Protein AF-A0A5J4ZSX9-F1 (afdb_monomer_lite)

Organism: NCBI:txid561372

pLDDT: mean 75.0, std 22.8, range [32.62, 97.56]

Foldseek 3Di:
DPDPPDDDLLLVLLLVDDWQDADPVQNVDPQRTQQKAFSVVSDTGTPVPCPVCVVTLIFGWDDDPHFTKGFPVSVVVPDDCVQADWDQDPNTTIATSDDDPPPDPDDDPVVVVVCVVPPDHDGPVCPVVVVVVVVVVPD

Structure (mmCIF, N/CA/C/O backbone):
data_AF-A0A5J4ZSX9-F1
#
_entry.id   AF-A0A5J4ZSX9-F1
#
loop_
_atom_site.group_PDB
_atom_site.id
_atom_site.type_symbol
_atom_site.label_atom_id
_atom_site.label_alt_id
_atom_site.label_comp_id
_atom_site.label_asym_id
_atom_site.label_entity_id
_atom_site.label_seq_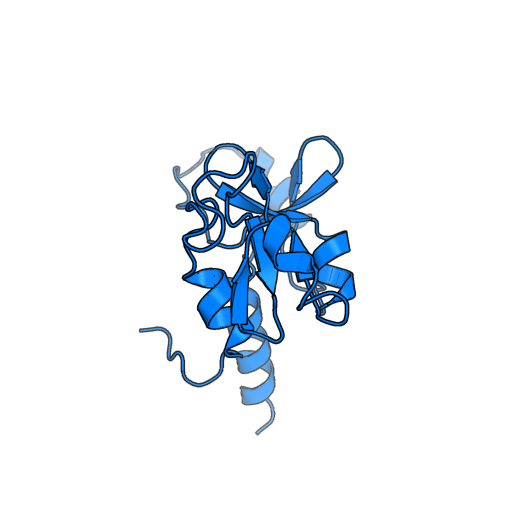id
_atom_site.pdbx_PDB_ins_code
_atom_site.Cartn_x
_atom_site.Cartn_y
_atom_site.Cartn_z
_atom_site.occupancy
_atom_site.B_iso_or_equiv
_atom_site.auth_seq_id
_atom_site.auth_comp_id
_atom_site.auth_asym_id
_atom_site.auth_atom_id
_atom_site.pdbx_PDB_model_num
ATOM 1 N N . MET A 1 1 ? 6.291 -13.804 21.496 1.00 37.88 1 MET A N 1
ATOM 2 C CA . MET A 1 1 ? 6.210 -14.135 20.058 1.00 37.88 1 MET A CA 1
ATOM 3 C C . MET A 1 1 ? 4.754 -13.954 19.664 1.00 37.88 1 MET A C 1
ATOM 5 O O . MET A 1 1 ? 3.917 -14.560 20.312 1.00 37.88 1 MET A O 1
ATOM 9 N N . LEU A 1 2 ? 4.440 -13.022 18.756 1.00 45.47 2 LEU A N 1
ATOM 10 C CA . LEU A 1 2 ? 3.065 -12.795 18.288 1.00 45.47 2 LEU A CA 1
ATOM 11 C C . LEU A 1 2 ? 2.627 -14.042 17.524 1.00 45.47 2 LEU A C 1
ATOM 13 O O . LEU A 1 2 ? 3.204 -14.340 16.476 1.00 45.47 2 LEU A O 1
ATOM 17 N N . ASP A 1 3 ? 1.678 -14.787 18.081 1.00 43.22 3 ASP A N 1
ATOM 18 C CA . ASP A 1 3 ? 1.177 -15.989 17.436 1.00 43.22 3 ASP A CA 1
ATOM 19 C C . ASP A 1 3 ? 0.488 -15.575 16.128 1.00 43.22 3 ASP A C 1
ATOM 21 O O . ASP A 1 3 ? -0.496 -14.837 16.111 1.00 43.22 3 ASP A O 1
ATOM 25 N N . SER A 1 4 ? 1.100 -15.947 15.004 1.00 54.41 4 SER A N 1
ATOM 26 C CA . SER A 1 4 ? 0.675 -15.550 13.652 1.00 54.41 4 SER A CA 1
ATOM 27 C C . SER A 1 4 ? -0.548 -16.348 13.177 1.00 54.41 4 SER A C 1
ATOM 29 O O . SER A 1 4 ? -0.946 -16.242 12.023 1.00 54.41 4 SER A O 1
ATOM 31 N N . SER A 1 5 ? -1.147 -17.142 14.066 1.00 57.12 5 SER A N 1
ATOM 32 C CA . SER A 1 5 ? -2.155 -18.168 13.795 1.00 57.12 5 SER A CA 1
ATOM 33 C C . SER A 1 5 ? -3.538 -17.632 13.402 1.00 57.12 5 SER A C 1
ATOM 35 O O . SER A 1 5 ? -4.367 -18.414 12.952 1.00 57.12 5 SER A O 1
ATOM 37 N N . ASN A 1 6 ? -3.790 -16.319 13.499 1.00 68.31 6 ASN A N 1
ATOM 38 C CA . ASN A 1 6 ? -5.118 -15.734 13.254 1.00 68.31 6 ASN A CA 1
ATOM 39 C C . ASN A 1 6 ? -5.130 -14.472 12.365 1.00 68.31 6 ASN A C 1
ATOM 41 O O . ASN A 1 6 ? -6.159 -13.798 12.275 1.00 68.31 6 ASN A O 1
ATOM 45 N N . LEU A 1 7 ? -4.016 -14.097 11.718 1.00 76.69 7 LEU A N 1
ATOM 46 C CA . LEU A 1 7 ? -4.056 -13.007 10.734 1.00 76.69 7 LEU A CA 1
ATOM 47 C C . LEU A 1 7 ? -4.519 -13.531 9.367 1.00 76.69 7 LEU A C 1
ATOM 49 O O . LEU A 1 7 ? -4.061 -14.586 8.928 1.00 76.69 7 LEU A O 1
ATOM 53 N N . PRO A 1 8 ? -5.363 -12.781 8.635 1.00 87.12 8 PRO A N 1
ATOM 54 C CA . PRO A 1 8 ? -5.625 -13.095 7.241 1.00 87.12 8 PRO A CA 1
ATOM 55 C C . PRO A 1 8 ? -4.310 -13.092 6.457 1.00 87.12 8 PRO A C 1
ATOM 57 O O . PRO A 1 8 ? -3.506 -12.168 6.599 1.00 87.12 8 PRO A O 1
ATOM 60 N N . ARG A 1 9 ? -4.126 -14.067 5.562 1.00 89.75 9 ARG A N 1
ATOM 61 C CA . ARG A 1 9 ? -2.920 -14.186 4.724 1.00 89.75 9 ARG A CA 1
ATOM 62 C C . ARG A 1 9 ? -2.556 -12.880 4.015 1.00 89.75 9 ARG A C 1
ATOM 64 O O . ARG A 1 9 ? -1.391 -12.495 3.979 1.00 89.75 9 ARG A O 1
ATOM 71 N N . TRP A 1 10 ? -3.557 -12.178 3.476 1.00 92.00 10 TRP A N 1
ATOM 72 C CA . TRP A 1 10 ? -3.334 -10.915 2.775 1.00 92.00 10 TRP A CA 1
ATOM 73 C C . TRP A 1 10 ? -2.717 -9.854 3.691 1.00 92.00 10 TRP A C 1
ATOM 75 O O . TRP A 1 10 ? -1.941 -9.032 3.218 1.00 92.00 10 TRP A O 1
ATOM 85 N N . LEU A 1 11 ? -3.031 -9.862 4.985 1.00 88.00 11 LEU A N 1
ATOM 86 C CA . LEU A 1 11 ? -2.500 -8.896 5.935 1.00 88.00 11 LEU A CA 1
ATOM 87 C C . LEU A 1 11 ? -1.099 -9.295 6.395 1.00 88.00 11 LEU A C 1
ATOM 89 O O . LEU A 1 11 ? -0.212 -8.449 6.466 1.00 88.00 11 LEU A O 1
ATOM 93 N N . GLU A 1 12 ? -0.879 -10.583 6.651 1.00 89.38 12 GLU A N 1
ATOM 94 C CA . GLU A 1 12 ? 0.445 -11.100 6.992 1.00 89.38 12 GLU A CA 1
ATOM 95 C C . GLU A 1 12 ? 1.472 -10.755 5.905 1.00 89.38 12 GLU A C 1
ATOM 97 O O . GLU A 1 12 ? 2.540 -10.214 6.205 1.00 89.38 12 GLU A O 1
ATOM 102 N N . VAL A 1 13 ? 1.127 -11.006 4.638 1.00 92.00 13 VAL A N 1
ATOM 103 C CA . VAL A 1 13 ? 2.008 -10.681 3.514 1.00 92.00 13 VAL A CA 1
ATOM 104 C C . VAL A 1 13 ? 2.157 -9.167 3.362 1.00 92.00 13 VAL A C 1
ATOM 106 O O . VAL A 1 13 ? 3.284 -8.703 3.248 1.00 92.00 13 VAL A O 1
ATOM 109 N N . LEU A 1 14 ? 1.077 -8.379 3.453 1.00 91.94 14 LEU A N 1
ATOM 110 C CA . LEU A 1 14 ? 1.139 -6.909 3.373 1.00 91.94 14 LEU A CA 1
ATOM 111 C C . LEU A 1 14 ? 2.139 -6.299 4.371 1.00 91.94 14 LEU A C 1
ATOM 113 O O . LEU A 1 14 ? 2.839 -5.350 4.029 1.00 91.94 14 LEU A O 1
ATOM 117 N N . LEU A 1 15 ? 2.200 -6.825 5.597 1.00 88.38 15 LEU A N 1
ATOM 118 C CA . LEU A 1 15 ? 3.080 -6.310 6.652 1.00 88.38 15 LEU A CA 1
ATOM 119 C C . LEU A 1 15 ? 4.548 -6.736 6.477 1.00 88.38 15 LEU A C 1
ATOM 121 O O . LEU A 1 15 ? 5.449 -6.014 6.909 1.00 88.38 15 LEU A O 1
ATOM 125 N N . ARG A 1 16 ? 4.793 -7.896 5.855 1.00 89.19 16 ARG A N 1
ATOM 126 C CA . ARG A 1 16 ? 6.139 -8.461 5.628 1.00 89.19 16 ARG A CA 1
ATOM 127 C C . ARG A 1 16 ? 6.754 -8.062 4.285 1.00 89.19 16 ARG A C 1
ATOM 129 O O . ARG A 1 16 ? 7.972 -8.138 4.128 1.00 89.19 16 ARG A O 1
ATOM 136 N N . GLU A 1 17 ? 5.921 -7.683 3.325 1.00 92.00 17 GLU A N 1
ATOM 137 C CA . GLU A 1 17 ? 6.313 -7.373 1.955 1.00 92.00 17 GLU A CA 1
ATOM 138 C C . GLU A 1 17 ? 7.265 -6.173 1.883 1.00 92.00 17 GLU A C 1
ATOM 140 O O . GLU A 1 17 ? 7.116 -5.175 2.594 1.00 92.00 17 GLU A O 1
ATOM 145 N N . LYS A 1 18 ? 8.244 -6.261 0.978 1.00 91.69 18 LYS A N 1
ATOM 146 C CA . LYS A 1 18 ? 9.160 -5.158 0.675 1.00 91.69 18 LYS A CA 1
ATOM 147 C C . LYS A 1 18 ? 8.705 -4.491 -0.615 1.00 91.69 18 LYS A C 1
ATOM 149 O O . LYS A 1 18 ? 9.052 -4.925 -1.715 1.00 91.69 18 LYS A O 1
ATOM 154 N N . PHE A 1 19 ? 7.926 -3.426 -0.474 1.00 94.12 19 PHE A N 1
ATOM 155 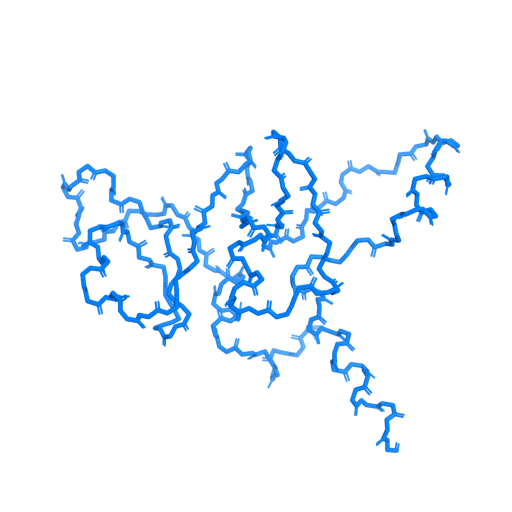C CA . PHE A 1 19 ? 7.431 -2.669 -1.617 1.00 94.12 19 PHE A CA 1
ATOM 156 C C . PHE A 1 19 ? 8.548 -1.899 -2.326 1.00 94.12 19 PHE A C 1
ATOM 158 O O . PHE A 1 19 ? 9.611 -1.617 -1.765 1.00 94.12 19 PHE A O 1
ATOM 165 N N . PHE A 1 20 ? 8.255 -1.506 -3.565 1.00 94.88 20 PHE A N 1
ATOM 166 C CA . PHE A 1 20 ? 9.136 -0.751 -4.460 1.00 94.88 20 PHE A CA 1
ATOM 167 C C . PHE A 1 20 ? 10.347 -1.534 -4.991 1.00 94.88 20 PHE A C 1
ATOM 169 O O . PHE A 1 20 ? 11.239 -0.948 -5.593 1.00 94.88 20 PHE A O 1
ATOM 176 N N . ASN A 1 21 ? 10.361 -2.860 -4.841 1.00 94.81 21 ASN A N 1
ATOM 177 C CA . ASN A 1 21 ? 11.277 -3.718 -5.591 1.00 94.81 21 ASN A CA 1
ATOM 178 C C . ASN A 1 21 ? 10.889 -3.767 -7.077 1.00 94.81 21 ASN A C 1
ATOM 180 O O . ASN A 1 21 ? 9.709 -3.641 -7.419 1.00 94.81 21 ASN A O 1
ATOM 184 N N . ALA A 1 22 ? 11.864 -3.994 -7.956 1.00 95.94 22 ALA A N 1
ATOM 185 C CA . ALA A 1 22 ? 11.619 -4.127 -9.388 1.00 95.94 22 ALA A CA 1
ATOM 186 C C . ALA A 1 22 ? 10.760 -5.364 -9.710 1.00 95.94 22 ALA A C 1
ATOM 188 O O . ALA A 1 22 ? 10.864 -6.424 -9.083 1.00 95.94 22 ALA A O 1
ATOM 189 N N . CYS A 1 23 ? 9.878 -5.230 -10.696 1.00 96.25 23 CYS A N 1
ATOM 190 C CA . CYS A 1 23 ? 9.116 -6.349 -11.229 1.00 96.25 23 CYS A CA 1
ATOM 191 C C . CYS A 1 23 ? 9.985 -7.193 -12.166 1.00 96.25 23 CYS A C 1
ATOM 193 O O . CYS A 1 23 ? 10.433 -6.693 -13.189 1.00 96.25 23 CYS A O 1
ATOM 195 N N . ILE A 1 24 ? 10.118 -8.487 -11.867 1.00 95.69 24 ILE A N 1
ATOM 196 C CA . ILE A 1 24 ? 10.886 -9.441 -12.687 1.00 95.69 24 ILE A CA 1
ATOM 197 C C . ILE A 1 24 ? 10.254 -9.733 -14.058 1.00 95.69 24 ILE A C 1
ATOM 199 O O . ILE A 1 24 ? 10.937 -10.163 -14.971 1.00 95.69 24 ILE A O 1
ATOM 203 N N . ILE A 1 25 ? 8.941 -9.517 -14.210 1.00 96.00 25 ILE A N 1
ATOM 204 C CA . ILE A 1 25 ? 8.224 -9.749 -15.478 1.00 96.00 25 ILE A CA 1
ATOM 205 C C . ILE A 1 25 ? 8.393 -8.546 -16.417 1.00 96.00 25 ILE A C 1
ATOM 207 O O . ILE A 1 25 ? 8.396 -8.688 -17.633 1.00 96.00 25 ILE A O 1
ATOM 211 N N . HIS A 1 26 ? 8.533 -7.350 -15.842 1.00 96.56 26 HIS A N 1
ATOM 212 C CA . HIS A 1 26 ? 8.586 -6.078 -16.560 1.00 96.56 26 HIS A CA 1
ATOM 213 C C . HIS A 1 26 ? 9.891 -5.338 -16.239 1.00 96.56 26 HIS A C 1
ATOM 215 O O . HIS A 1 26 ? 9.871 -4.144 -15.938 1.00 96.56 26 HIS A O 1
ATOM 221 N N . GLU A 1 27 ? 11.021 -6.045 -16.239 1.00 94.88 27 GLU A N 1
ATOM 222 C CA . GLU A 1 27 ? 12.311 -5.512 -15.779 1.00 94.88 27 GLU A CA 1
ATOM 223 C C . GLU A 1 27 ? 12.776 -4.300 -16.602 1.00 94.88 27 GLU A C 1
ATOM 225 O O . GLU A 1 27 ? 13.214 -3.296 -16.047 1.00 94.88 27 GLU A O 1
ATOM 230 N N . GLU A 1 28 ? 12.569 -4.339 -17.917 1.00 94.31 28 GLU A N 1
ATOM 231 C CA . GLU A 1 28 ? 12.976 -3.272 -18.841 1.00 94.31 28 GLU A CA 1
ATOM 232 C C . GLU A 1 28 ? 11.959 -2.121 -18.934 1.00 94.31 28 GLU A C 1
ATOM 234 O O . GLU A 1 28 ? 12.224 -1.068 -19.521 1.00 94.31 28 GLU A O 1
ATOM 239 N N . ALA A 1 29 ? 10.766 -2.296 -18.360 1.00 95.19 29 ALA A N 1
ATOM 240 C CA . ALA A 1 29 ? 9.722 -1.291 -18.441 1.00 95.19 29 ALA A CA 1
ATOM 241 C C . ALA A 1 29 ? 9.993 -0.138 -17.466 1.00 95.19 29 ALA A C 1
ATOM 243 O O . ALA A 1 29 ? 10.297 -0.324 -16.288 1.00 95.19 29 ALA A O 1
ATOM 244 N N . LYS A 1 30 ? 9.765 1.097 -17.920 1.00 94.94 30 LYS A N 1
ATOM 245 C CA . LYS A 1 30 ? 9.744 2.252 -17.013 1.00 94.94 30 LYS A CA 1
ATOM 246 C C . LYS A 1 30 ? 8.625 2.083 -15.978 1.00 94.94 30 LYS A C 1
ATOM 248 O O . LYS A 1 30 ? 7.535 1.620 -16.315 1.00 94.94 30 LYS A O 1
ATOM 253 N N . LYS A 1 31 ? 8.863 2.540 -14.741 1.00 93.31 31 LYS A N 1
ATOM 254 C CA . LYS A 1 31 ? 7.904 2.463 -13.617 1.00 93.31 31 LYS A CA 1
ATOM 255 C C . LYS A 1 31 ? 7.476 1.022 -13.292 1.00 93.31 31 LYS A C 1
ATOM 257 O O . LYS A 1 31 ? 6.295 0.749 -13.091 1.00 93.31 31 LYS A O 1
ATOM 262 N N . ASN A 1 32 ? 8.434 0.103 -13.245 1.00 96.56 32 ASN A N 1
ATOM 263 C CA . ASN A 1 32 ? 8.211 -1.308 -12.927 1.00 96.56 32 ASN A CA 1
ATOM 264 C C . ASN A 1 32 ? 8.290 -1.641 -11.428 1.00 96.56 32 ASN A C 1
ATOM 266 O O . ASN A 1 32 ? 8.267 -2.814 -11.059 1.00 96.56 32 ASN A O 1
ATOM 270 N N . GLU A 1 33 ? 8.371 -0.637 -10.561 1.00 96.88 33 GLU A N 1
ATOM 271 C CA . GLU A 1 33 ? 8.381 -0.833 -9.116 1.00 96.88 33 GLU A CA 1
ATOM 272 C C . GLU A 1 33 ? 7.065 -1.457 -8.635 1.00 96.88 33 GLU A C 1
ATOM 274 O O . GLU A 1 33 ? 5.967 -1.030 -9.010 1.00 96.88 33 GLU A O 1
ATOM 279 N N . LYS A 1 34 ? 7.169 -2.462 -7.766 1.00 97.19 34 LYS A N 1
ATOM 280 C CA . LYS A 1 34 ? 6.027 -3.111 -7.124 1.00 97.19 34 LYS A CA 1
ATOM 281 C C . LYS A 1 34 ? 5.460 -2.229 -6.012 1.00 97.19 34 LYS A C 1
ATOM 283 O O . LYS A 1 34 ? 5.839 -2.354 -4.848 1.00 97.19 34 LYS A O 1
ATOM 288 N N . ASN A 1 35 ? 4.575 -1.311 -6.377 1.00 96.94 35 ASN A N 1
ATOM 289 C CA . ASN A 1 35 ? 3.957 -0.343 -5.466 1.00 96.94 35 ASN A CA 1
ATOM 290 C C . ASN A 1 35 ? 2.439 -0.536 -5.298 1.00 96.94 35 ASN A C 1
ATOM 292 O O . ASN A 1 35 ? 1.789 0.263 -4.625 1.00 96.94 35 ASN A O 1
ATOM 296 N N . VAL A 1 36 ? 1.868 -1.585 -5.887 1.00 96.88 36 VAL A N 1
ATOM 297 C CA . VAL A 1 36 ? 0.470 -1.977 -5.695 1.00 96.88 36 VAL A CA 1
ATOM 298 C C . VAL A 1 36 ? 0.441 -3.316 -4.976 1.00 96.88 36 VAL A C 1
ATOM 300 O O . VAL A 1 36 ? 1.194 -4.222 -5.319 1.00 96.88 36 VAL A O 1
ATOM 303 N N . TYR A 1 37 ? -0.431 -3.460 -3.987 1.00 97.50 37 TYR A N 1
ATOM 304 C CA . TYR A 1 37 ? -0.674 -4.724 -3.308 1.00 97.50 37 TYR A CA 1
ATOM 305 C C . TYR A 1 37 ? -2.035 -5.287 -3.707 1.00 97.50 37 TYR A C 1
ATOM 307 O O . TYR A 1 37 ? -3.052 -4.611 -3.559 1.00 97.50 37 TYR A O 1
ATOM 315 N N . CYS A 1 38 ? -2.066 -6.520 -4.204 1.00 97.19 38 CYS A N 1
ATOM 316 C CA . CYS A 1 38 ? -3.310 -7.219 -4.495 1.00 97.19 38 CYS A CA 1
ATOM 317 C C . CYS A 1 38 ? -3.704 -8.089 -3.302 1.00 97.19 38 CYS A C 1
ATOM 319 O O . CYS A 1 38 ? -2.986 -9.031 -2.966 1.00 97.19 38 CYS A O 1
ATOM 321 N N . LEU A 1 39 ? -4.851 -7.793 -2.686 1.00 95.19 39 LEU A N 1
ATOM 322 C CA . LEU A 1 39 ? -5.333 -8.524 -1.510 1.00 95.19 39 LEU A CA 1
ATOM 323 C C . LEU A 1 39 ? -5.735 -9.950 -1.879 1.00 95.19 39 LEU A C 1
ATOM 325 O O . LEU A 1 39 ? -5.449 -10.879 -1.132 1.00 95.19 39 LEU A O 1
ATOM 329 N N . ASP A 1 40 ? -6.361 -10.127 -3.040 1.00 95.69 40 ASP A N 1
ATOM 330 C CA . ASP A 1 40 ? -6.907 -11.423 -3.449 1.00 95.69 40 ASP A CA 1
ATOM 331 C C . ASP A 1 40 ? -5.795 -12.396 -3.866 1.00 95.69 40 ASP A C 1
ATOM 333 O O . ASP A 1 40 ? -5.856 -13.583 -3.561 1.00 95.69 40 ASP A O 1
ATOM 337 N N . CYS A 1 41 ? -4.724 -11.883 -4.479 1.00 96.12 41 CYS A N 1
ATOM 338 C CA . CYS A 1 41 ? -3.538 -12.675 -4.818 1.00 96.12 41 CYS A CA 1
ATOM 339 C C . CYS A 1 41 ? -2.480 -12.700 -3.707 1.00 96.12 41 CYS A C 1
ATOM 341 O O . CYS A 1 41 ? -1.504 -13.432 -3.831 1.00 96.12 41 CYS A O 1
ATOM 343 N N . CYS A 1 42 ? -2.651 -11.905 -2.646 1.00 95.94 42 CYS A N 1
ATOM 344 C CA . CYS A 1 42 ? -1.684 -11.751 -1.558 1.00 95.94 42 CYS A CA 1
ATOM 345 C C . CYS A 1 42 ? -0.253 -11.464 -2.059 1.00 95.94 42 CYS A C 1
ATOM 347 O O . CYS A 1 42 ? 0.691 -12.130 -1.644 1.00 95.94 42 CYS A O 1
ATOM 349 N N . GLN A 1 43 ? -0.086 -10.515 -2.987 1.00 95.69 43 GLN A N 1
ATOM 350 C CA . GLN A 1 43 ? 1.226 -10.206 -3.572 1.00 95.69 43 GLN A CA 1
ATOM 351 C C . GLN A 1 43 ? 1.370 -8.736 -3.971 1.00 95.69 43 GLN A C 1
ATOM 353 O O . GLN A 1 43 ? 0.395 -8.075 -4.350 1.00 95.69 43 GLN A O 1
ATOM 358 N N . SER A 1 44 ? 2.608 -8.242 -3.952 1.00 97.19 44 SER A N 1
ATOM 359 C CA . SER A 1 44 ? 2.971 -6.963 -4.559 1.00 97.19 44 SER A CA 1
ATOM 360 C C . SER A 1 44 ? 3.160 -7.072 -6.079 1.00 97.19 44 SER A C 1
ATOM 362 O O . SER A 1 44 ? 3.790 -7.998 -6.601 1.00 97.19 44 SER A O 1
ATOM 364 N N . ILE A 1 45 ? 2.617 -6.099 -6.806 1.00 97.56 45 ILE A N 1
ATOM 365 C CA . ILE A 1 45 ? 2.632 -6.010 -8.267 1.00 97.56 45 ILE A CA 1
ATOM 366 C C . ILE A 1 45 ? 3.014 -4.595 -8.714 1.00 97.56 45 ILE A C 1
ATOM 368 O O . ILE A 1 45 ? 2.856 -3.626 -7.968 1.00 97.56 45 ILE A O 1
ATOM 372 N N . CYS A 1 46 ? 3.537 -4.470 -9.934 1.00 97.50 46 CYS A N 1
ATOM 373 C CA . CYS A 1 46 ? 3.787 -3.169 -10.553 1.00 97.50 46 CYS A CA 1
ATOM 374 C C . CYS A 1 46 ? 2.573 -2.706 -11.384 1.00 97.50 46 CYS A C 1
ATOM 376 O O . CYS A 1 46 ? 1.691 -3.519 -11.680 1.00 97.50 46 CYS A O 1
ATOM 378 N N . PRO A 1 47 ? 2.526 -1.434 -11.823 1.00 96.19 47 PRO A N 1
ATOM 379 C CA . PRO A 1 47 ? 1.431 -0.910 -12.646 1.00 96.19 47 PRO A CA 1
ATOM 380 C C . PRO A 1 47 ? 1.177 -1.680 -13.954 1.00 96.19 47 PRO A C 1
ATOM 382 O O . PRO A 1 47 ? 0.044 -1.735 -14.425 1.00 96.19 47 PRO A O 1
ATOM 385 N N . HIS A 1 48 ? 2.201 -2.316 -14.531 1.00 97.06 48 HIS A N 1
ATOM 386 C CA . HIS A 1 48 ? 2.061 -3.117 -15.759 1.00 97.06 48 HIS A CA 1
ATOM 387 C C . HIS A 1 48 ? 1.369 -4.463 -15.514 1.00 97.06 48 HIS A C 1
ATOM 389 O O . HIS A 1 48 ? 0.695 -4.997 -16.390 1.00 97.06 48 HIS A O 1
ATOM 395 N N . CYS A 1 49 ? 1.441 -4.979 -14.287 1.00 96.88 49 CYS A N 1
ATOM 396 C CA . CYS A 1 49 ? 0.754 -6.200 -13.880 1.00 96.88 49 CYS A CA 1
ATOM 397 C C . CYS A 1 49 ? -0.736 -5.981 -13.569 1.00 96.88 49 CYS A C 1
ATOM 399 O O . CYS A 1 49 ? -1.400 -6.925 -13.166 1.00 96.88 49 CYS A O 1
ATOM 401 N N . LEU A 1 50 ? -1.296 -4.775 -13.724 1.00 95.69 50 LEU A N 1
ATOM 402 C CA . LEU A 1 50 ? -2.687 -4.500 -13.338 1.00 95.69 50 LEU A CA 1
ATOM 403 C C . LEU A 1 50 ? -3.727 -5.213 -14.205 1.00 95.69 50 LEU A C 1
ATOM 405 O O . LEU A 1 50 ? -4.817 -5.505 -13.722 1.00 95.69 50 LEU A O 1
ATOM 409 N N . SER A 1 51 ? -3.418 -5.497 -15.473 1.00 96.00 51 SER A N 1
ATOM 410 C CA . SER A 1 51 ? -4.403 -6.056 -16.406 1.00 96.00 51 SER A CA 1
ATOM 411 C C . SER A 1 51 ? -5.024 -7.386 -15.935 1.00 96.00 51 SER A C 1
ATOM 413 O O . SER A 1 51 ? -6.252 -7.477 -15.944 1.00 96.00 51 SER A O 1
ATOM 415 N N . PRO A 1 52 ? -4.249 -8.381 -15.457 1.00 95.81 52 PRO A N 1
ATOM 416 C CA . PRO A 1 52 ? -4.825 -9.597 -14.877 1.00 95.81 52 PRO A CA 1
ATOM 417 C C . PRO A 1 52 ? -5.486 -9.402 -13.500 1.00 95.81 52 PRO A C 1
ATOM 419 O O . PRO A 1 52 ? -6.161 -10.308 -13.032 1.00 95.81 52 PRO A O 1
ATOM 422 N N . HIS A 1 53 ? -5.336 -8.238 -12.859 1.00 96.50 53 HIS A N 1
ATOM 423 C CA . HIS A 1 53 ? -5.888 -7.943 -11.530 1.00 96.50 53 HIS A CA 1
ATOM 424 C C . HIS A 1 53 ? -7.001 -6.876 -11.557 1.00 96.50 53 HIS A C 1
ATOM 426 O O . HIS A 1 53 ? -7.323 -6.296 -10.521 1.00 96.50 53 HIS A O 1
ATOM 432 N N . ARG A 1 54 ? -7.595 -6.582 -12.723 1.00 94.75 54 ARG A N 1
ATOM 433 C CA . ARG A 1 54 ? -8.586 -5.494 -12.888 1.00 94.75 54 ARG A CA 1
ATOM 434 C C . ARG A 1 54 ? -9.812 -5.617 -11.981 1.00 94.75 54 ARG A C 1
ATOM 436 O O . ARG A 1 54 ? -10.370 -4.599 -11.591 1.00 94.75 54 ARG A O 1
ATOM 443 N N . SER A 1 55 ? -10.241 -6.841 -11.687 1.00 96.38 55 SER A N 1
ATOM 444 C CA . SER A 1 55 ? -11.393 -7.141 -10.830 1.00 96.38 55 SER A CA 1
ATOM 445 C C . SER A 1 55 ? -11.014 -7.385 -9.368 1.00 96.38 55 SER A C 1
ATOM 447 O O . SER A 1 55 ? -11.892 -7.660 -8.555 1.00 96.38 55 SER A O 1
ATOM 449 N N . HIS A 1 56 ? -9.725 -7.323 -9.027 1.00 97.31 56 HIS A N 1
ATOM 450 C CA . HIS A 1 56 ? -9.254 -7.618 -7.680 1.00 97.31 56 HIS A CA 1
ATOM 451 C C . HIS A 1 56 ? -9.267 -6.373 -6.795 1.00 97.31 56 HIS A C 1
ATOM 453 O O . HIS A 1 56 ? -9.250 -5.228 -7.252 1.00 97.31 56 HIS A O 1
ATOM 459 N N . ARG A 1 57 ? -9.223 -6.607 -5.488 1.00 95.62 57 ARG A N 1
ATOM 460 C CA . ARG A 1 57 ? -9.016 -5.578 -4.473 1.00 95.62 57 ARG A CA 1
ATOM 461 C C . ARG A 1 57 ? -7.545 -5.183 -4.441 1.00 95.62 57 ARG A C 1
ATOM 463 O O . ARG A 1 57 ? -6.674 -5.988 -4.099 1.00 95.62 57 ARG A O 1
ATOM 470 N N . LEU A 1 58 ? -7.278 -3.932 -4.802 1.00 96.38 58 LEU A N 1
ATOM 471 C CA . LEU A 1 58 ? -5.933 -3.386 -4.947 1.00 96.38 58 LEU A CA 1
ATOM 472 C C . LEU A 1 58 ? -5.704 -2.223 -3.980 1.00 96.38 58 LEU A C 1
ATOM 474 O O . LEU A 1 58 ? -6.488 -1.277 -3.938 1.00 96.38 58 LEU A O 1
ATOM 478 N N . LEU A 1 59 ? -4.590 -2.265 -3.251 1.00 95.69 59 LEU A N 1
ATOM 479 C CA . LEU A 1 59 ? -4.101 -1.169 -2.420 1.00 95.69 59 LEU A CA 1
ATOM 480 C C . LEU A 1 59 ? -2.906 -0.495 -3.079 1.00 95.69 59 LEU A C 1
ATOM 482 O O . LEU A 1 59 ? -1.888 -1.128 -3.352 1.00 95.69 59 LEU A O 1
ATOM 486 N N . GLN A 1 60 ? -2.998 0.819 -3.264 1.00 96.12 60 GLN A N 1
ATOM 487 C CA . GLN A 1 60 ? -1.849 1.615 -3.673 1.00 96.12 60 GLN A CA 1
ATOM 488 C C . GLN A 1 60 ? -0.959 1.905 -2.463 1.00 96.12 60 GLN A C 1
ATOM 490 O O . GLN A 1 60 ? -1.333 2.686 -1.579 1.00 96.12 60 GLN A O 1
ATOM 495 N N . ILE A 1 61 ? 0.250 1.351 -2.478 1.00 95.31 61 ILE A N 1
ATOM 496 C CA . ILE A 1 61 ? 1.285 1.660 -1.497 1.00 95.31 61 ILE A CA 1
ATOM 497 C C . ILE A 1 61 ? 2.039 2.905 -1.956 1.00 95.31 61 ILE A C 1
ATOM 499 O O . ILE A 1 61 ? 2.343 3.094 -3.139 1.00 95.31 61 ILE A O 1
ATOM 503 N N . ARG A 1 62 ? 2.295 3.805 -1.012 1.00 92.81 62 ARG A N 1
ATOM 504 C CA . ARG A 1 62 ? 3.026 5.055 -1.220 1.00 92.81 62 ARG A CA 1
ATOM 505 C C . ARG A 1 62 ? 4.179 5.106 -0.235 1.00 92.81 62 ARG A C 1
ATOM 507 O O . ARG A 1 62 ? 4.079 4.564 0.859 1.00 92.81 62 ARG A O 1
ATOM 514 N N . ARG A 1 63 ? 5.256 5.789 -0.606 1.00 88.88 63 ARG A N 1
ATOM 515 C CA . ARG A 1 63 ? 6.388 6.016 0.287 1.00 88.88 63 ARG A CA 1
ATOM 516 C C . ARG A 1 63 ? 6.334 7.448 0.788 1.00 88.88 63 ARG A C 1
ATOM 518 O O . ARG A 1 63 ? 6.384 8.384 -0.007 1.00 88.88 63 ARG A O 1
ATOM 525 N N . TYR A 1 64 ? 6.192 7.617 2.098 1.00 82.62 64 TYR A N 1
ATOM 526 C CA . TYR A 1 64 ? 6.338 8.918 2.736 1.00 82.62 64 TYR A CA 1
ATOM 527 C C . TYR A 1 64 ? 7.607 8.927 3.577 1.00 82.62 64 TYR A C 1
ATOM 529 O O . TYR A 1 64 ? 7.727 8.182 4.554 1.00 82.62 64 TYR A O 1
ATOM 537 N N . VAL A 1 65 ? 8.553 9.779 3.180 1.00 81.44 65 VAL A N 1
ATOM 538 C CA . VAL A 1 65 ? 9.928 9.770 3.689 1.00 81.44 65 VAL A CA 1
ATOM 539 C C . VAL A 1 65 ? 10.537 8.371 3.481 1.00 81.44 65 VAL A C 1
ATOM 541 O O . VAL A 1 65 ? 10.808 8.000 2.344 1.00 81.44 65 VAL A O 1
ATOM 544 N N . TYR A 1 66 ? 10.665 7.565 4.536 1.00 79.25 66 TYR A N 1
ATOM 545 C CA . TYR A 1 66 ? 11.256 6.221 4.500 1.00 79.25 66 TYR A CA 1
ATOM 546 C C . TYR A 1 66 ? 10.274 5.114 4.890 1.00 79.25 66 TYR A C 1
ATOM 548 O O . TYR A 1 66 ? 10.688 4.006 5.220 1.00 79.25 66 TYR A O 1
ATOM 556 N N . HIS A 1 67 ? 8.974 5.408 4.898 1.00 83.50 67 HIS A N 1
ATOM 557 C CA . HIS A 1 67 ? 7.964 4.460 5.349 1.00 83.50 67 HIS A CA 1
ATOM 558 C C . HIS A 1 67 ? 6.888 4.229 4.301 1.00 83.50 67 HIS A C 1
ATOM 560 O O . HIS A 1 67 ? 6.406 5.168 3.659 1.00 83.50 67 HIS A O 1
ATOM 566 N N . ASP A 1 68 ? 6.479 2.971 4.204 1.00 89.94 68 ASP A N 1
ATOM 567 C CA . ASP A 1 68 ? 5.378 2.553 3.358 1.00 89.94 68 ASP A CA 1
ATOM 568 C C . ASP A 1 68 ? 4.048 2.867 4.058 1.00 89.94 68 ASP A C 1
ATOM 570 O O . ASP A 1 68 ? 3.812 2.523 5.226 1.00 89.94 68 ASP A O 1
ATOM 574 N N . VAL A 1 69 ? 3.198 3.589 3.336 1.00 90.31 69 VAL A N 1
ATOM 575 C CA . VAL A 1 69 ? 1.913 4.100 3.805 1.00 90.31 69 VAL A CA 1
ATOM 576 C C . VAL A 1 69 ? 0.816 3.811 2.794 1.00 90.31 69 VAL A C 1
ATOM 578 O O . VAL A 1 69 ? 1.051 3.737 1.585 1.00 90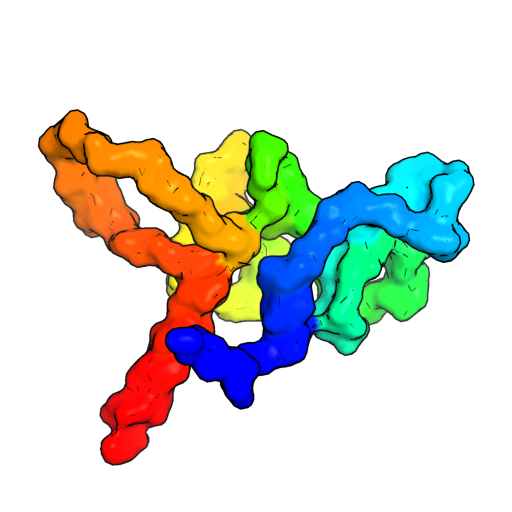.31 69 VAL A O 1
ATOM 581 N N . ILE A 1 70 ? -0.411 3.736 3.292 1.00 92.44 70 ILE A N 1
ATOM 582 C CA . ILE A 1 70 ? -1.629 3.710 2.483 1.00 92.44 70 ILE A CA 1
ATOM 583 C C . ILE A 1 70 ? -2.480 4.931 2.815 1.00 92.44 70 ILE A C 1
ATOM 585 O O . ILE A 1 70 ? -2.422 5.460 3.925 1.00 92.44 70 ILE A O 1
ATOM 589 N N . ARG A 1 71 ? -3.260 5.425 1.853 1.00 92.00 71 ARG A N 1
ATOM 590 C CA . ARG A 1 71 ? -4.250 6.466 2.152 1.00 92.00 71 ARG A CA 1
ATOM 591 C C . ARG A 1 71 ? -5.398 5.829 2.918 1.00 92.00 71 ARG A C 1
ATOM 593 O O . ARG A 1 71 ? -5.862 4.763 2.524 1.00 92.00 71 ARG A O 1
ATOM 600 N N . LEU A 1 72 ? -5.881 6.508 3.955 1.00 88.75 72 LEU A N 1
ATOM 601 C CA . LEU A 1 72 ? -6.991 6.005 4.762 1.00 88.75 72 LEU A CA 1
ATOM 602 C C . LEU A 1 72 ? -8.221 5.720 3.886 1.00 88.75 72 LEU A C 1
ATOM 604 O O . LEU A 1 72 ? -8.737 4.616 3.918 1.00 88.75 72 LEU A O 1
ATOM 608 N N . GLY A 1 73 ? -8.589 6.650 3.001 1.00 90.38 73 GLY A N 1
ATOM 609 C CA . GLY A 1 73 ? -9.733 6.459 2.103 1.00 90.38 73 GLY A CA 1
ATOM 610 C C . GLY A 1 73 ? -9.552 5.368 1.036 1.00 90.38 73 GLY A C 1
ATOM 611 O O . GLY A 1 73 ? -10.537 4.936 0.448 1.00 90.38 73 GLY A O 1
ATOM 612 N N . ASP A 1 74 ? -8.322 4.916 0.756 1.00 91.31 74 ASP A N 1
ATOM 613 C CA . ASP A 1 74 ? -8.097 3.733 -0.091 1.00 91.31 74 ASP A CA 1
ATOM 614 C C . ASP A 1 74 ? -8.270 2.446 0.740 1.00 91.31 74 ASP A C 1
ATOM 616 O O . ASP A 1 74 ? -8.820 1.465 0.249 1.00 91.31 74 ASP A O 1
ATOM 620 N N . ALA A 1 75 ? -7.846 2.468 2.009 1.00 90.00 75 ALA A N 1
ATOM 621 C CA . ALA A 1 75 ? -7.993 1.359 2.948 1.00 90.00 75 ALA A CA 1
ATOM 622 C C . ALA A 1 75 ? -9.456 1.123 3.358 1.00 90.00 75 ALA A C 1
ATOM 624 O O . ALA A 1 75 ? -9.920 -0.011 3.303 1.00 90.00 75 ALA A O 1
ATOM 625 N N . GLU A 1 76 ? -10.201 2.185 3.677 1.00 90.44 76 GLU A N 1
ATOM 626 C CA . GLU A 1 76 ? -11.613 2.141 4.103 1.00 90.44 76 GLU A CA 1
ATOM 627 C C . GLU A 1 76 ? -12.541 1.504 3.059 1.00 90.44 76 GLU A C 1
ATOM 629 O O . GLU A 1 76 ? -13.565 0.923 3.402 1.00 90.44 76 GLU A O 1
ATOM 634 N N . LYS A 1 77 ? -12.174 1.560 1.773 1.00 89.62 77 LYS A N 1
ATOM 635 C CA . LYS A 1 77 ? -12.918 0.886 0.696 1.00 89.62 77 LYS A CA 1
ATOM 636 C C . LYS A 1 77 ? -12.800 -0.636 0.749 1.00 89.62 77 LYS A C 1
ATOM 638 O O . LYS A 1 77 ? -13.578 -1.324 0.096 1.00 89.62 77 LYS A O 1
ATOM 643 N N . LEU A 1 78 ? -11.787 -1.154 1.441 1.00 88.00 78 LEU A N 1
ATOM 644 C CA . LEU A 1 78 ? -11.410 -2.566 1.422 1.00 88.00 78 LEU A CA 1
ATOM 645 C C . LEU A 1 78 ? -11.489 -3.229 2.800 1.00 88.00 78 LEU A C 1
ATOM 647 O O . LEU A 1 78 ? -11.599 -4.454 2.859 1.00 88.00 78 LEU A O 1
ATOM 651 N N . MET A 1 79 ? -11.403 -2.458 3.887 1.00 84.44 79 MET A N 1
ATOM 652 C CA . MET A 1 79 ? -11.429 -2.954 5.264 1.00 84.44 79 MET A CA 1
ATOM 653 C C . MET A 1 79 ? -11.930 -1.887 6.244 1.00 84.44 79 MET A C 1
ATOM 655 O O . MET A 1 79 ? -11.744 -0.691 6.016 1.00 84.44 79 MET A O 1
ATOM 659 N N . ASP A 1 80 ? -12.502 -2.327 7.367 1.00 81.06 80 ASP A N 1
ATOM 660 C CA . ASP A 1 80 ? -12.854 -1.421 8.458 1.00 81.06 80 ASP A CA 1
ATOM 661 C C . ASP A 1 80 ? -11.588 -0.840 9.103 1.00 81.06 80 ASP A C 1
ATOM 663 O O . ASP A 1 80 ? -10.690 -1.563 9.545 1.00 81.06 80 ASP A O 1
ATOM 667 N N . CYS A 1 81 ? -11.523 0.489 9.121 1.00 83.44 81 CYS A N 1
ATOM 668 C CA . CYS A 1 81 ? -10.408 1.256 9.652 1.00 83.44 81 CYS A CA 1
ATOM 669 C C . CYS A 1 81 ? -10.767 2.023 10.936 1.00 83.44 81 CYS A C 1
ATOM 671 O O . CYS A 1 81 ? -9.973 2.860 11.363 1.00 83.44 81 CYS A O 1
ATOM 673 N N . ALA A 1 82 ? -11.917 1.757 11.570 1.00 77.31 82 ALA A N 1
ATOM 674 C CA . ALA A 1 82 ? -12.396 2.502 12.742 1.00 77.31 82 ALA A CA 1
ATOM 675 C C . ALA A 1 82 ? -11.373 2.582 13.892 1.00 77.31 82 ALA A C 1
ATOM 677 O O . ALA A 1 82 ? -11.268 3.604 14.568 1.00 77.31 82 ALA A O 1
ATOM 678 N N . PHE A 1 83 ? -10.571 1.529 14.075 1.00 73.31 83 PHE A N 1
ATOM 679 C CA . PHE A 1 83 ? -9.541 1.452 15.118 1.00 73.31 83 PHE A CA 1
ATOM 680 C C . PHE A 1 83 ? -8.115 1.723 14.602 1.00 73.31 83 PHE A C 1
ATOM 682 O O . PHE A 1 83 ? -7.140 1.510 15.325 1.00 73.31 83 PHE A O 1
ATOM 689 N N . VAL A 1 84 ? -7.973 2.182 13.351 1.00 75.19 84 VAL A N 1
ATOM 690 C CA . VAL A 1 84 ? -6.686 2.499 12.711 1.00 75.19 84 VAL A CA 1
ATOM 691 C C . VAL A 1 84 ? -6.271 3.914 13.028 1.00 75.19 84 VAL A C 1
ATOM 693 O O . VAL A 1 84 ? -6.953 4.877 12.680 1.00 75.19 84 VAL A O 1
ATOM 696 N N . GLN A 1 85 ? -5.077 4.057 13.612 1.00 77.75 85 GLN A N 1
ATOM 697 C CA . GLN A 1 85 ? -4.483 5.377 13.716 1.00 77.75 85 GLN A CA 1
ATOM 698 C C . GLN A 1 85 ? -4.153 5.903 12.316 1.00 77.75 85 GLN A C 1
ATOM 700 O O . GLN A 1 85 ? -3.239 5.421 11.641 1.00 77.75 85 GLN A O 1
ATOM 705 N N . SER A 1 86 ? -4.844 6.971 11.933 1.00 80.75 86 SER A N 1
ATOM 706 C CA . SER A 1 86 ? -4.484 7.780 10.777 1.00 80.75 86 SER A CA 1
ATOM 707 C C . SER A 1 86 ?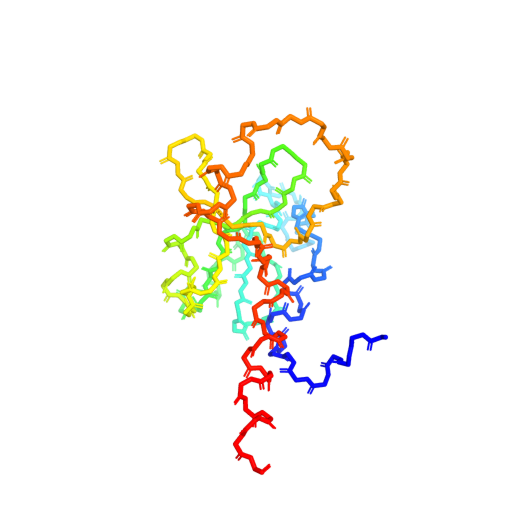 -3.637 8.988 11.179 1.00 80.75 86 SER A C 1
ATOM 709 O O . SER A 1 86 ? -3.705 9.493 12.303 1.00 80.75 86 SER A O 1
ATOM 711 N N . TYR A 1 87 ? -2.824 9.450 10.236 1.00 80.50 87 TYR A N 1
ATOM 712 C CA . TYR A 1 87 ? -1.977 10.629 10.348 1.00 80.50 87 TYR A CA 1
ATOM 713 C C . TYR A 1 87 ? -2.286 11.572 9.196 1.00 80.50 87 TYR A C 1
ATOM 715 O O . TYR A 1 87 ? -2.447 11.129 8.060 1.00 80.50 87 TYR A O 1
ATOM 723 N N . THR A 1 88 ? -2.325 12.874 9.460 1.00 79.31 88 THR A N 1
ATOM 724 C CA . THR A 1 88 ? -2.441 13.869 8.391 1.00 79.31 88 THR A CA 1
ATOM 725 C C . THR A 1 88 ? -1.055 14.210 7.866 1.00 79.31 88 THR A C 1
ATOM 727 O O . THR A 1 88 ? -0.147 14.552 8.621 1.00 79.31 88 THR A O 1
ATOM 730 N N . THR A 1 89 ? -0.863 14.099 6.560 1.00 74.06 89 THR A N 1
ATOM 731 C CA . THR A 1 89 ? 0.394 14.397 5.876 1.00 74.06 89 THR A CA 1
ATOM 732 C C . THR A 1 89 ? 0.074 14.970 4.504 1.00 74.06 89 THR A C 1
ATOM 734 O O . THR A 1 89 ? -0.670 14.351 3.746 1.00 74.06 89 THR A O 1
ATOM 737 N N . ASN A 1 90 ? 0.606 16.157 4.188 1.00 80.31 90 ASN A N 1
ATOM 738 C CA . ASN A 1 90 ? 0.281 16.897 2.959 1.00 80.31 90 ASN A CA 1
ATOM 739 C C . ASN A 1 90 ? -1.238 16.999 2.722 1.00 80.31 90 ASN A C 1
ATOM 741 O O . ASN A 1 90 ? -1.734 16.685 1.642 1.00 80.31 90 ASN A O 1
ATOM 745 N N . SER A 1 91 ? -1.979 17.361 3.774 1.00 81.62 91 SER A N 1
ATOM 746 C CA . SER A 1 91 ? -3.446 17.480 3.769 1.00 81.62 91 SER A CA 1
ATOM 747 C C . SER A 1 91 ? -4.221 16.189 3.451 1.00 81.62 91 SER A C 1
ATOM 749 O O . SER A 1 91 ? -5.431 16.239 3.255 1.00 81.62 91 SER A O 1
ATOM 751 N N . ALA A 1 92 ? -3.567 15.022 3.448 1.00 83.56 92 ALA A N 1
ATOM 752 C CA . ALA A 1 92 ? -4.203 13.718 3.272 1.00 83.56 92 ALA A CA 1
ATOM 753 C C . ALA A 1 92 ? -4.074 12.856 4.535 1.00 83.56 92 ALA A C 1
ATOM 755 O O . ALA A 1 92 ? -3.035 12.866 5.197 1.00 83.56 92 ALA A O 1
ATOM 756 N N . LYS A 1 93 ? -5.111 12.068 4.849 1.00 88.44 93 LYS A N 1
ATOM 757 C CA . LYS A 1 93 ? -5.045 11.048 5.904 1.00 88.44 93 LYS A CA 1
ATOM 758 C C . LYS A 1 93 ? -4.357 9.789 5.379 1.00 88.44 93 LYS A C 1
ATOM 760 O O . LYS A 1 93 ? -4.786 9.208 4.379 1.00 88.44 93 LYS A O 1
ATOM 765 N N . VAL A 1 94 ? -3.304 9.362 6.063 1.00 87.69 94 VAL A N 1
ATOM 766 C CA . VAL A 1 94 ? -2.511 8.175 5.734 1.00 87.69 94 VAL A CA 1
ATOM 767 C C . VAL A 1 94 ? -2.374 7.256 6.936 1.00 87.69 94 VAL A C 1
ATOM 769 O O . VAL A 1 94 ? -2.462 7.687 8.083 1.00 87.69 94 VAL A O 1
ATOM 772 N N . VAL A 1 95 ? -2.123 5.988 6.656 1.00 87.81 95 VAL A N 1
ATOM 773 C CA . VAL A 1 95 ? -1.890 4.945 7.643 1.00 87.81 95 VAL A CA 1
ATOM 774 C C . VAL A 1 95 ? -0.540 4.303 7.352 1.00 87.81 95 VAL A C 1
ATOM 776 O O . VAL A 1 95 ? -0.233 3.989 6.202 1.00 87.81 95 VAL A O 1
ATOM 779 N N . PHE A 1 96 ? 0.269 4.116 8.393 1.00 85.62 96 PHE A N 1
ATOM 780 C CA . PHE A 1 96 ? 1.550 3.417 8.297 1.00 85.62 96 PHE A CA 1
ATOM 781 C C . PHE A 1 96 ? 1.324 1.909 8.360 1.00 85.62 96 PHE A C 1
ATOM 783 O O . PHE A 1 96 ? 0.614 1.433 9.248 1.00 85.62 96 PHE A O 1
ATOM 790 N N . LEU A 1 97 ? 1.943 1.167 7.436 1.00 85.44 97 LEU A N 1
ATOM 791 C CA . LEU A 1 97 ? 1.865 -0.297 7.436 1.00 85.44 97 LEU A CA 1
ATOM 792 C C . LEU A 1 97 ? 2.577 -0.882 8.660 1.00 85.44 97 LEU A C 1
ATOM 794 O O . LEU A 1 97 ? 2.004 -1.675 9.400 1.00 85.44 97 LEU A O 1
ATOM 798 N N . ASN A 1 98 ? 3.807 -0.428 8.905 1.00 78.44 98 ASN A N 1
ATOM 799 C CA . ASN A 1 98 ? 4.650 -0.903 9.995 1.00 78.44 98 ASN A CA 1
ATOM 800 C C . ASN A 1 98 ? 4.803 0.147 11.098 1.00 78.44 98 ASN A C 1
ATOM 802 O O . ASN A 1 98 ? 4.820 1.355 10.838 1.00 78.44 98 ASN A O 1
ATOM 806 N N . GLN A 1 99 ? 4.933 -0.322 12.343 1.00 64.19 99 GLN A N 1
ATOM 807 C CA . GLN A 1 99 ? 5.165 0.552 13.488 1.00 64.19 99 GLN A CA 1
ATOM 808 C C . GLN A 1 99 ? 6.477 1.316 13.299 1.00 64.19 99 GLN A C 1
ATOM 810 O O . GLN A 1 99 ? 7.515 0.736 12.980 1.00 64.19 99 GLN A O 1
ATOM 815 N N . ARG A 1 100 ? 6.445 2.630 13.526 1.00 60.66 100 ARG A N 1
ATOM 816 C CA . ARG A 1 100 ? 7.679 3.407 13.627 1.00 60.66 100 ARG A CA 1
ATOM 817 C C . ARG A 1 100 ? 8.369 3.056 14.948 1.00 60.66 100 ARG A C 1
ATOM 819 O O . ARG A 1 100 ? 7.698 3.110 15.981 1.00 60.66 100 ARG A O 1
ATOM 826 N N . PRO A 1 101 ? 9.682 2.777 14.963 1.00 49.97 101 PRO A N 1
ATOM 827 C CA . PRO A 1 101 ? 10.443 2.811 16.204 1.00 49.97 101 PRO A CA 1
ATOM 828 C C . PRO A 1 101 ? 10.237 4.193 16.834 1.00 49.97 101 PRO A C 1
ATOM 830 O O . PRO A 1 101 ? 10.541 5.205 16.198 1.00 49.97 101 PRO A O 1
ATOM 833 N N . GLN A 1 102 ? 9.653 4.266 18.035 1.00 50.72 102 GLN A N 1
ATOM 834 C CA . GLN A 1 102 ? 9.471 5.540 18.732 1.00 50.72 102 GLN A CA 1
ATOM 835 C C . GLN A 1 102 ? 10.849 6.048 19.175 1.00 50.72 102 GLN A C 1
ATOM 837 O O . GLN A 1 102 ? 11.354 5.728 20.247 1.00 50.72 102 GLN A O 1
ATOM 842 N N . THR A 1 103 ? 11.501 6.827 18.321 1.00 38.47 103 THR A N 1
ATOM 843 C CA . THR A 1 103 ? 12.782 7.457 18.626 1.00 38.47 103 THR A CA 1
ATOM 844 C C . THR A 1 103 ? 12.524 8.759 19.380 1.00 38.47 103 THR A C 1
ATOM 846 O O . THR A 1 103 ? 12.497 9.826 18.771 1.00 38.47 103 THR A O 1
ATOM 849 N N . ARG A 1 104 ? 12.280 8.659 20.698 1.00 42.75 104 ARG A N 1
ATOM 850 C CA . ARG A 1 104 ? 12.646 9.617 21.778 1.00 42.75 104 ARG A CA 1
ATOM 851 C C . ARG A 1 104 ? 11.685 9.506 22.979 1.00 42.75 104 ARG A C 1
ATOM 853 O O . ARG A 1 104 ? 10.474 9.579 22.778 1.00 42.75 104 ARG A O 1
ATOM 860 N N . PRO A 1 105 ? 12.187 9.499 24.229 1.00 43.47 105 PRO A N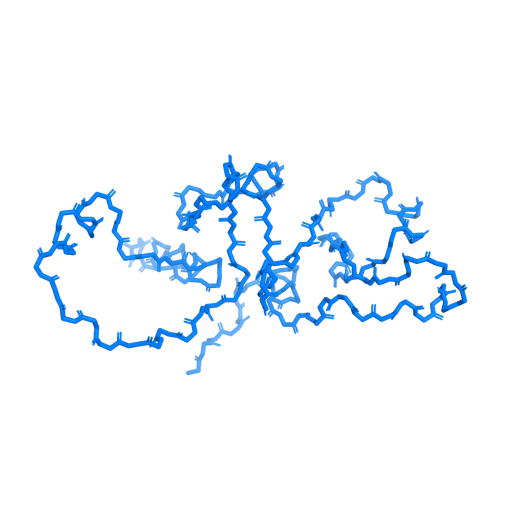 1
ATOM 861 C CA . PRO A 1 105 ? 11.427 10.023 25.357 1.00 43.47 105 PRO A CA 1
ATOM 862 C C . PRO A 1 105 ? 11.370 11.552 25.205 1.00 43.47 105 PRO A C 1
ATOM 864 O O . PRO A 1 105 ? 12.365 12.248 25.411 1.00 43.47 105 PRO A O 1
ATOM 867 N N . PHE A 1 106 ? 10.233 12.079 24.755 1.00 44.78 106 PHE A N 1
ATOM 868 C CA . PHE A 1 106 ? 10.059 13.505 24.470 1.00 44.78 106 PHE A CA 1
ATOM 869 C C . PHE A 1 106 ? 9.499 14.216 25.716 1.00 44.78 106 PHE A C 1
ATOM 871 O O . PHE A 1 106 ? 8.373 13.955 26.133 1.00 44.78 106 PHE A O 1
ATOM 878 N N . ARG A 1 107 ? 10.303 15.078 26.356 1.00 46.88 107 ARG A N 1
ATOM 879 C CA . ARG A 1 107 ? 9.895 15.883 27.523 1.00 46.88 107 ARG A CA 1
ATOM 880 C C . ARG A 1 107 ? 9.109 17.114 27.054 1.00 46.88 107 ARG A C 1
ATOM 882 O O . ARG A 1 107 ? 9.680 17.971 26.389 1.00 46.88 107 ARG A O 1
ATOM 889 N N . GLY A 1 108 ? 7.836 17.234 27.434 1.00 40.94 108 GLY A N 1
ATOM 890 C CA . GLY A 1 108 ? 7.059 18.466 27.245 1.00 40.94 108 GLY A CA 1
ATOM 891 C C . GLY A 1 108 ? 5.578 18.327 27.614 1.00 40.94 108 GLY A C 1
ATOM 892 O O . GLY A 1 108 ? 4.877 17.473 27.082 1.00 40.94 108 GLY A O 1
ATOM 893 N N . SER A 1 109 ? 5.092 19.196 28.506 1.00 50.56 109 SER A N 1
ATOM 894 C CA . SER A 1 109 ? 3.730 19.222 29.078 1.00 50.56 109 SER A CA 1
ATOM 895 C C . SER A 1 109 ? 2.596 19.504 28.078 1.00 50.56 109 SER A C 1
ATOM 897 O O . SER A 1 109 ? 1.427 19.315 28.402 1.00 50.56 109 SER A O 1
ATOM 899 N N . TRP A 1 110 ? 2.917 19.875 26.839 1.00 40.84 110 TRP A N 1
ATOM 900 C CA . TRP A 1 110 ? 1.950 20.087 25.755 1.00 40.84 110 TRP A CA 1
ATOM 901 C C . TRP A 1 110 ? 1.322 18.789 25.226 1.00 40.84 110 TRP A C 1
ATOM 903 O O . TRP A 1 110 ? 0.322 18.818 24.508 1.00 40.84 110 TRP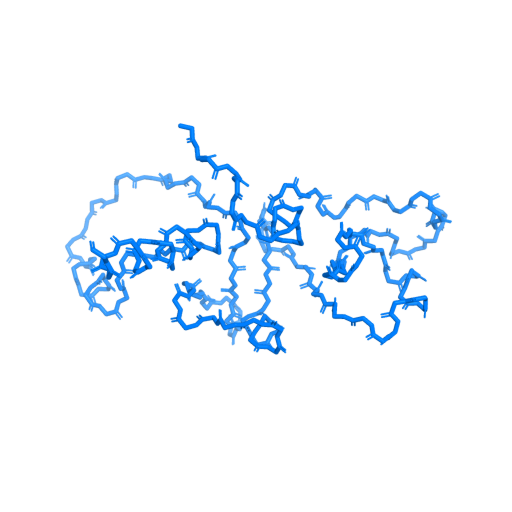 A O 1
ATOM 913 N N . GLN A 1 111 ? 1.888 17.638 25.599 1.00 47.53 111 GLN A N 1
ATOM 914 C CA . GLN A 1 111 ? 1.461 16.337 25.104 1.00 47.53 111 GLN A CA 1
ATOM 915 C C . GLN A 1 111 ? 0.181 15.815 25.772 1.00 47.53 111 GLN A C 1
ATOM 917 O O . GLN A 1 111 ? -0.545 15.063 25.132 1.00 47.53 111 GLN A O 1
ATOM 922 N N . HIS A 1 112 ? -0.149 16.224 27.004 1.00 43.28 112 HIS A N 1
ATOM 923 C CA . HIS A 1 112 ? -1.340 15.712 27.699 1.00 43.28 112 HIS A CA 1
ATOM 924 C C . HIS A 1 112 ? -2.632 16.080 26.944 1.00 43.28 112 HIS A C 1
ATOM 926 O O . HIS A 1 112 ? -3.515 15.248 26.786 1.00 43.28 112 HIS A O 1
ATOM 932 N N . LEU A 1 113 ? -2.706 17.278 26.351 1.00 38.41 113 LEU A N 1
ATOM 933 C CA . LEU A 1 113 ? -3.872 17.705 25.567 1.00 38.41 113 LEU A CA 1
ATOM 934 C C . LEU A 1 113 ? -3.930 17.092 24.154 1.00 38.41 113 LEU A C 1
ATOM 936 O O . LEU A 1 113 ? -5.024 16.888 23.634 1.00 38.41 113 LEU A O 1
ATOM 940 N N . TYR A 1 114 ? -2.790 16.744 23.542 1.00 41.44 114 TYR A N 1
ATOM 941 C CA . TYR A 1 114 ? -2.764 16.026 22.256 1.00 41.44 114 TYR A CA 1
ATOM 942 C C . TYR A 1 114 ? -3.023 14.515 22.417 1.00 41.44 114 TYR A C 1
ATOM 944 O O . TYR A 1 114 ? -3.758 13.951 21.611 1.00 41.44 114 TYR A O 1
ATOM 952 N N . TYR A 1 115 ? -2.503 13.877 23.475 1.00 39.03 115 TYR A N 1
ATOM 953 C CA . TYR A 1 115 ? -2.780 12.470 23.819 1.00 39.03 115 TYR A CA 1
ATOM 954 C C . TYR A 1 115 ? -4.224 12.243 24.285 1.00 39.03 115 TYR A C 1
ATOM 956 O O . TYR A 1 115 ? -4.794 11.196 24.000 1.00 39.03 115 TYR A O 1
ATOM 964 N N . LEU A 1 116 ? -4.841 13.208 24.978 1.00 39.88 116 LEU A N 1
ATOM 965 C CA . LEU A 1 116 ? -6.251 13.099 25.376 1.00 39.88 116 LEU A CA 1
ATOM 966 C C . LEU A 1 116 ? -7.226 13.291 24.203 1.00 39.88 116 LEU A C 1
ATOM 968 O O . LEU A 1 116 ? -8.362 12.834 24.280 1.00 39.88 116 LEU A O 1
ATOM 972 N N . ARG A 1 117 ? -6.802 13.940 23.108 1.00 42.12 117 ARG A N 1
ATOM 973 C CA . ARG A 1 117 ? -7.619 14.098 21.889 1.00 42.12 117 ARG A CA 1
ATOM 974 C C . ARG A 1 117 ? -7.385 13.008 20.842 1.00 42.12 117 ARG A C 1
ATOM 976 O O . ARG A 1 117 ? -8.250 12.789 20.000 1.00 42.12 117 ARG A O 1
ATOM 983 N N . GLN A 1 118 ? -6.226 12.355 20.870 1.00 42.75 118 GLN A N 1
ATOM 984 C CA . GLN A 1 118 ? -5.852 11.233 20.010 1.00 42.75 118 GLN A CA 1
ATOM 985 C C . GLN A 1 118 ? -5.132 10.213 20.895 1.00 42.75 118 GLN A C 1
ATOM 987 O O . GLN A 1 118 ? -3.950 10.382 21.192 1.00 42.75 118 GLN A O 1
ATOM 992 N N . GLY A 1 119 ? -5.874 9.206 21.370 1.00 39.72 119 GLY A N 1
ATOM 993 C CA . GLY A 1 119 ? -5.362 8.155 22.255 1.00 39.72 119 GLY A CA 1
ATOM 994 C C . GLY A 1 119 ? -4.149 7.401 21.680 1.00 39.72 119 GLY A C 1
ATOM 995 O O . GLY A 1 119 ? -3.740 7.650 20.546 1.00 39.72 119 GLY A O 1
ATOM 996 N N . PRO A 1 120 ? -3.537 6.474 22.443 1.00 43.34 120 PRO A N 1
ATOM 997 C CA . PRO A 1 120 ? -2.319 5.782 22.028 1.00 43.34 120 PRO A CA 1
ATOM 998 C C . PRO A 1 120 ? -2.521 5.051 20.691 1.00 43.34 120 PRO A C 1
ATOM 1000 O O . PRO A 1 120 ? -3.182 4.018 20.604 1.00 43.34 120 PRO A O 1
ATOM 1003 N N . ALA A 1 121 ? -1.929 5.635 19.653 1.00 44.06 121 ALA A N 1
ATOM 1004 C CA . ALA A 1 121 ? -1.962 5.223 18.262 1.00 44.06 121 ALA A CA 1
ATOM 1005 C C . ALA A 1 121 ? -1.535 3.765 18.042 1.00 44.06 121 ALA A C 1
ATOM 1007 O O . ALA A 1 121 ? -0.418 3.380 18.396 1.00 44.06 121 ALA A O 1
ATOM 1008 N N . ARG A 1 122 ? -2.385 2.978 17.374 1.00 51.84 122 ARG A N 1
ATOM 1009 C CA . ARG A 1 122 ? -2.092 1.598 16.967 1.00 51.84 122 ARG A CA 1
ATOM 1010 C C . ARG A 1 122 ? -1.925 1.521 15.434 1.00 51.84 122 ARG A C 1
ATOM 1012 O O . ARG A 1 122 ? -2.858 1.891 14.722 1.00 51.84 122 ARG A O 1
ATOM 1019 N N . PRO A 1 123 ? -0.754 1.112 14.897 1.00 55.91 123 PRO A N 1
ATOM 1020 C CA . PRO A 1 123 ? -0.590 0.807 13.468 1.00 55.91 123 PRO A CA 1
ATOM 1021 C C . PRO A 1 123 ? -1.520 -0.336 13.030 1.00 55.91 123 PRO A C 1
ATOM 1023 O O . PRO A 1 123 ? -2.062 -1.038 13.881 1.00 55.91 123 PRO A O 1
ATOM 1026 N N . ILE A 1 124 ? -1.680 -0.565 11.716 1.00 55.91 124 ILE A N 1
ATOM 1027 C CA . ILE A 1 124 ? -2.514 -1.673 11.188 1.00 55.91 124 ILE A CA 1
ATOM 1028 C C . ILE A 1 124 ? -2.105 -3.014 11.808 1.00 55.91 124 ILE A C 1
ATOM 1030 O O . ILE A 1 124 ? -2.962 -3.827 12.148 1.00 55.91 124 ILE A O 1
ATOM 1034 N N . SER A 1 125 ? -0.805 -3.210 12.044 1.00 50.06 125 SER A N 1
ATOM 1035 C CA . SER A 1 125 ? -0.274 -4.389 12.732 1.00 50.06 125 SER A CA 1
ATOM 1036 C C . SER A 1 125 ? -0.833 -4.614 14.147 1.00 50.06 125 SER A C 1
ATOM 1038 O O . SER A 1 125 ? -0.787 -5.739 14.631 1.00 50.06 125 SER A O 1
ATOM 1040 N N . LEU A 1 126 ? -1.373 -3.584 14.809 1.00 49.62 126 LEU A N 1
ATOM 1041 C CA . LEU A 1 126 ? -1.935 -3.641 16.163 1.00 49.62 126 LEU A CA 1
ATOM 1042 C C . LEU A 1 126 ? -3.475 -3.603 16.212 1.00 49.62 126 LEU A C 1
ATOM 1044 O O . LEU A 1 126 ? -4.025 -3.755 17.306 1.00 49.62 126 LEU A O 1
ATOM 1048 N N . LEU A 1 127 ? -4.184 -3.426 15.086 1.00 48.72 127 LEU A N 1
ATOM 1049 C CA . LEU A 1 127 ? -5.656 -3.523 15.077 1.00 48.72 127 LEU A CA 1
ATOM 1050 C C . LEU A 1 127 ? -6.146 -4.931 15.368 1.00 48.72 127 LEU A C 1
ATOM 1052 O O . LEU A 1 127 ? -7.080 -5.127 16.140 1.00 48.72 127 LEU A O 1
ATOM 1056 N N . PHE A 1 128 ? -5.515 -5.915 14.736 1.00 47.28 128 PHE A N 1
ATOM 1057 C CA . PHE A 1 128 ? -5.985 -7.293 14.812 1.00 47.28 128 PHE A CA 1
ATOM 1058 C C . PHE A 1 128 ? -5.684 -7.939 16.166 1.00 47.28 128 PHE A C 1
ATOM 1060 O O . PHE A 1 128 ? -6.424 -8.816 16.597 1.00 47.28 128 PHE A O 1
ATOM 1067 N N . SER A 1 129 ? -4.689 -7.435 16.903 1.00 41.72 129 SER A N 1
ATOM 1068 C CA . SER A 1 129 ? -4.449 -7.837 18.293 1.00 41.72 129 SER A CA 1
ATOM 1069 C C . SER A 1 129 ? -5.569 -7.400 19.249 1.00 41.72 129 SER A C 1
ATOM 1071 O O . SER A 1 129 ? -5.733 -8.016 20.296 1.00 41.72 129 SER A O 1
ATOM 1073 N N . LEU A 1 130 ? -6.335 -6.347 18.924 1.00 38.75 130 LEU A N 1
ATOM 1074 C CA . LEU A 1 130 ? -7.476 -5.908 19.742 1.00 38.75 130 LEU A CA 1
ATOM 1075 C C . LEU A 1 130 ? -8.786 -6.585 19.363 1.00 38.75 130 LEU A C 1
ATOM 1077 O O . LEU A 1 130 ? -9.544 -6.935 20.258 1.00 38.75 130 LEU A O 1
ATOM 1081 N N . LEU A 1 131 ? -9.035 -6.807 18.071 1.00 39.38 131 LEU A N 1
ATOM 1082 C CA . LEU A 1 131 ? -10.231 -7.533 17.633 1.00 39.38 131 LEU A CA 1
ATOM 1083 C C . LEU A 1 131 ? -10.247 -8.972 18.170 1.00 39.38 131 LEU A C 1
ATOM 1085 O O . LEU A 1 131 ? -11.305 -9.463 18.542 1.00 39.38 131 LEU A O 1
ATOM 1089 N N . GLN A 1 132 ? -9.079 -9.609 18.309 1.00 39.28 132 GLN A N 1
ATOM 1090 C CA . GLN A 1 132 ? -8.968 -10.902 18.992 1.00 39.28 132 GLN A CA 1
ATOM 1091 C C . GLN A 1 132 ? -9.217 -10.782 20.503 1.00 39.28 132 GLN A C 1
ATOM 1093 O O . GLN A 1 132 ? -9.896 -11.626 21.075 1.00 39.28 132 GLN A O 1
ATOM 1098 N N . ALA A 1 133 ? -8.737 -9.722 21.164 1.00 35.00 133 ALA A N 1
ATOM 1099 C CA . ALA A 1 133 ? -8.969 -9.528 22.598 1.00 35.00 133 ALA A CA 1
ATOM 1100 C C . ALA A 1 133 ? -10.459 -9.340 22.939 1.00 35.00 133 ALA A C 1
ATOM 1102 O O . ALA A 1 133 ? -10.896 -9.803 23.987 1.00 35.00 133 ALA A O 1
ATOM 1103 N N . SER A 1 134 ? -11.244 -8.730 22.046 1.00 32.75 134 SER A N 1
ATOM 1104 C CA . SER A 1 134 ? -12.696 -8.579 22.212 1.00 32.75 134 SER A CA 1
ATOM 1105 C C . SER A 1 134 ? -13.474 -9.886 22.021 1.00 32.75 134 SER A C 1
ATOM 1107 O O . SER A 1 134 ? -14.520 -10.051 22.637 1.00 32.75 134 SER A O 1
ATOM 1109 N N . THR A 1 135 ? -12.965 -10.836 21.227 1.00 35.47 135 THR A N 1
ATOM 1110 C CA . THR A 1 135 ? -13.591 -12.163 21.053 1.00 35.47 135 THR A CA 1
ATOM 1111 C C . THR A 1 135 ? -13.202 -13.176 22.134 1.00 35.47 135 THR A C 1
ATOM 1113 O O . THR A 1 135 ? -13.825 -14.225 22.226 1.00 35.47 135 THR A O 1
ATOM 1116 N N . TYR A 1 136 ? -12.184 -12.884 22.955 1.00 33.03 136 TYR A N 1
ATOM 1117 C CA . TYR A 1 136 ? -11.792 -13.719 24.104 1.00 33.03 136 TYR A CA 1
ATOM 1118 C C . TYR A 1 136 ? -12.424 -13.273 25.433 1.00 33.03 136 TYR A C 1
ATOM 1120 O O . TYR A 1 136 ? -12.248 -13.955 26.437 1.00 33.03 136 TYR A O 1
ATOM 1128 N N . THR A 1 137 ? -13.157 -12.156 25.462 1.00 35.03 137 THR A N 1
ATOM 1129 C CA . THR A 1 137 ? -13.888 -11.685 26.655 1.00 35.03 137 THR A CA 1
ATOM 1130 C C . THR A 1 137 ? -15.380 -12.037 26.657 1.00 35.03 137 THR A C 1
ATOM 1132 O O . THR A 1 137 ? -16.085 -11.617 27.567 1.00 35.03 137 THR A O 1
ATOM 1135 N N . GLU A 1 138 ? -15.860 -12.811 25.679 1.00 36.22 138 GLU A N 1
ATOM 1136 C CA . GLU A 1 138 ? -17.225 -13.368 25.658 1.00 36.22 138 GLU A CA 1
ATOM 1137 C C . GLU A 1 138 ? -17.220 -14.907 25.647 1.00 36.22 138 GLU A C 1
ATOM 1139 O O . GLU A 1 138 ? -17.825 -15.538 24.784 1.00 36.22 138 GLU A O 1
ATOM 1144 N N . ASN A 1 139 ? -16.519 -15.515 26.608 1.00 32.62 139 ASN A N 1
ATOM 1145 C CA . ASN A 1 139 ? -16.793 -16.879 27.073 1.00 32.62 139 ASN A CA 1
ATOM 1146 C C . ASN A 1 139 ? -16.401 -17.034 28.543 1.00 32.62 139 ASN A C 1
ATOM 1148 O O . ASN A 1 139 ? -15.244 -16.688 28.874 1.00 32.62 139 ASN A O 1
#

Radius of gyration: 17.26 Å; chains: 1; bounding box: 30×38×48 Å

Secondary structure (DSSP, 8-state):
---GGGS-HHHHHHHH--TTPBPSSSTTSTT-B--EEETTTTEEE-GGGGGGGTTS-EEE-EEETTEEEEEHHHHTTTS--TT---EEETTEEEEESSPPP-------TTHHHHHHHS-S---HHHHHHHHHHHHSS--

InterPro domains:
  IPR000315 B-box-type zinc finger [PS50119] (23-61)
  IPR006734 PLATZ transcription factor [PF04640] (62-106)

Sequence (139 aa):
MLDSSNLPRWLEVLLREKFFNACIIHEEAKKNEKNVYCLDCCQSICPHCLSPHRSHRLLQIRRYVYHDVIRLGDAEKLMDCAFVQSYTTNSAKVVFLNQRPQTRPFRGSWQHLYYLRQGPARPISLLFSLLQASTYTEN